Protein AF-A0A7C3L334-F1 (afdb_monomer)

Radius of gyration: 22.64 Å; Cα contacts (8 Å, |Δi|>4): 23; chains: 1; bounding box: 47×23×69 Å

pLDDT: mean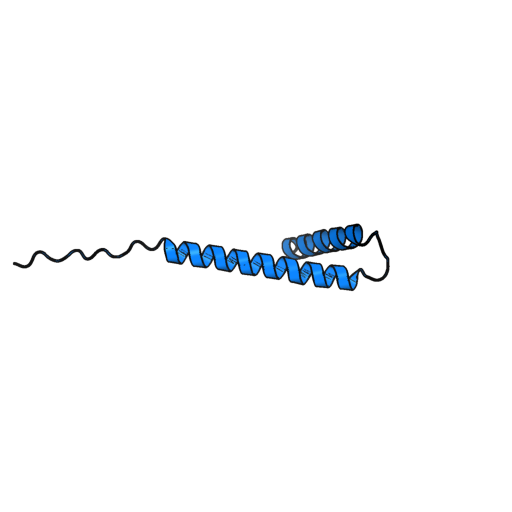 83.89, std 14.63, range [53.25, 97.25]

Structure (mmCIF, N/CA/C/O backbone):
data_AF-A0A7C3L334-F1
#
_entry.id   AF-A0A7C3L334-F1
#
loop_
_atom_site.group_PDB
_atom_site.id
_atom_site.type_symbol
_atom_site.label_atom_id
_atom_site.label_alt_id
_atom_site.label_comp_id
_atom_site.label_asym_id
_atom_site.label_entity_id
_atom_site.label_seq_id
_atom_site.pdbx_PDB_ins_code
_atom_site.Cartn_x
_atom_site.Cartn_y
_atom_site.Cartn_z
_atom_site.occupancy
_atom_site.B_iso_or_equiv
_atom_site.auth_seq_id
_atom_site.auth_comp_id
_atom_site.auth_asym_id
_atom_site.auth_atom_id
_atom_site.pdbx_PDB_model_num
ATOM 1 N N . MET A 1 1 ? 6.895 12.658 8.243 1.00 54.91 1 MET A N 1
ATOM 2 C CA . MET A 1 1 ? 5.660 12.179 7.565 1.00 54.91 1 MET A CA 1
ATOM 3 C C . MET A 1 1 ? 5.972 10.931 6.730 1.00 54.91 1 MET A C 1
ATOM 5 O O . MET A 1 1 ? 5.248 10.585 5.802 1.00 54.91 1 MET A O 1
ATOM 9 N N . ASP A 1 2 ? 7.028 10.207 7.109 1.00 72.31 2 ASP A N 1
ATOM 10 C CA . ASP A 1 2 ? 7.732 9.299 6.201 1.00 72.31 2 ASP A CA 1
ATOM 11 C C . ASP A 1 2 ? 7.327 7.843 6.423 1.00 72.31 2 ASP A C 1
ATOM 13 O O . ASP A 1 2 ? 7.320 7.056 5.490 1.00 72.31 2 ASP A O 1
ATOM 17 N N . MET A 1 3 ? 6.819 7.509 7.614 1.00 87.06 3 MET A N 1
ATOM 18 C CA . MET A 1 3 ? 6.367 6.152 7.942 1.00 87.06 3 MET A CA 1
ATOM 19 C C . MET A 1 3 ? 5.203 5.658 7.067 1.00 87.06 3 MET A C 1
ATOM 21 O O . MET A 1 3 ? 5.099 4.462 6.806 1.00 87.06 3 MET A O 1
ATOM 25 N N . LEU A 1 4 ? 4.305 6.547 6.617 1.00 90.88 4 LEU A N 1
ATOM 26 C CA . LEU A 1 4 ? 3.223 6.158 5.703 1.00 90.88 4 LEU A CA 1
ATOM 27 C C . LEU A 1 4 ? 3.773 5.893 4.299 1.00 90.88 4 LEU A C 1
ATOM 29 O O . LEU A 1 4 ? 3.492 4.844 3.725 1.00 90.88 4 LEU A O 1
ATOM 33 N N . HIS A 1 5 ? 4.602 6.805 3.786 1.00 92.50 5 HIS A N 1
ATOM 34 C CA . HIS A 1 5 ? 5.256 6.642 2.491 1.00 92.50 5 HIS A CA 1
ATOM 35 C C . HIS A 1 5 ? 6.144 5.397 2.446 1.00 92.50 5 HIS A C 1
ATOM 37 O O . HIS A 1 5 ? 6.066 4.649 1.480 1.00 92.50 5 HIS A O 1
ATOM 43 N N . GLU A 1 6 ? 6.916 5.113 3.494 1.00 94.81 6 GLU A N 1
ATOM 44 C CA . GLU A 1 6 ? 7.739 3.902 3.589 1.00 94.81 6 GLU A CA 1
ATOM 45 C C . GLU A 1 6 ? 6.901 2.623 3.548 1.00 94.81 6 GLU A C 1
ATOM 47 O O . GLU A 1 6 ? 7.280 1.649 2.898 1.00 94.81 6 GLU A O 1
ATOM 52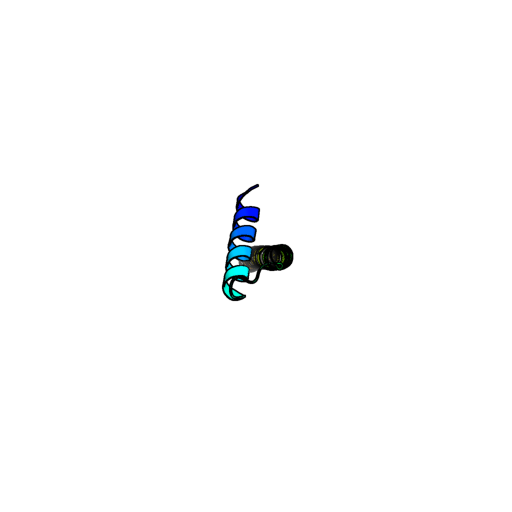 N N . ARG A 1 7 ? 5.741 2.611 4.219 1.00 95.50 7 ARG A N 1
ATOM 53 C CA . ARG A 1 7 ? 4.823 1.465 4.174 1.00 95.50 7 ARG A CA 1
ATOM 54 C C . ARG A 1 7 ? 4.239 1.268 2.783 1.00 95.50 7 ARG A C 1
ATOM 56 O O . ARG A 1 7 ? 4.179 0.132 2.320 1.00 95.50 7 ARG A O 1
ATOM 63 N N . ILE A 1 8 ? 3.841 2.354 2.123 1.00 96.19 8 ILE A N 1
ATOM 64 C CA . ILE A 1 8 ? 3.334 2.312 0.748 1.00 96.19 8 ILE A CA 1
ATOM 65 C C . ILE A 1 8 ? 4.438 1.833 -0.198 1.00 96.19 8 ILE A C 1
ATOM 67 O O . ILE A 1 8 ? 4.213 0.905 -0.963 1.00 96.19 8 ILE A O 1
ATOM 71 N N . ALA A 1 9 ? 5.648 2.385 -0.097 1.00 95.62 9 ALA A N 1
ATOM 72 C CA . ALA A 1 9 ? 6.783 2.013 -0.936 1.00 95.62 9 ALA A CA 1
ATOM 73 C C . ALA A 1 9 ? 7.158 0.534 -0.773 1.00 95.62 9 ALA A C 1
ATOM 75 O O . ALA A 1 9 ? 7.298 -0.179 -1.765 1.00 95.62 9 ALA A O 1
ATOM 76 N N . ARG A 1 10 ? 7.243 0.043 0.471 1.00 96.25 10 ARG A N 1
ATOM 77 C CA . ARG A 1 10 ? 7.487 -1.380 0.744 1.00 96.25 10 ARG A CA 1
ATOM 78 C C . ARG A 1 10 ? 6.399 -2.253 0.130 1.00 96.25 10 ARG A C 1
ATOM 80 O O . ARG A 1 10 ? 6.706 -3.251 -0.511 1.00 96.25 10 ARG A O 1
ATOM 87 N N . LYS A 1 11 ? 5.133 -1.855 0.279 1.00 96.56 11 LYS A N 1
ATOM 88 C CA . LYS A 1 11 ? 4.013 -2.623 -0.262 1.00 96.56 11 LYS A CA 1
ATOM 89 C C . LYS A 1 11 ? 3.976 -2.611 -1.792 1.00 96.56 11 LYS A C 1
ATOM 91 O O . LYS A 1 11 ? 3.662 -3.629 -2.397 1.00 96.56 11 LYS A O 1
ATOM 96 N N . ALA A 1 12 ? 4.340 -1.494 -2.417 1.00 96.50 12 ALA A N 1
ATOM 97 C CA . ALA A 1 12 ? 4.454 -1.372 -3.867 1.00 96.50 12 ALA A CA 1
ATOM 98 C C . ALA A 1 12 ? 5.570 -2.272 -4.415 1.00 96.50 12 ALA A C 1
ATOM 100 O O . ALA A 1 12 ? 5.384 -2.928 -5.438 1.00 96.50 12 ALA A O 1
ATOM 101 N N . TYR A 1 13 ? 6.694 -2.354 -3.698 1.00 95.00 13 TYR A N 1
ATOM 102 C CA . TYR A 1 13 ? 7.793 -3.255 -4.032 1.00 95.00 13 TYR A CA 1
ATOM 103 C C . TYR A 1 13 ? 7.376 -4.732 -3.925 1.00 95.00 13 TYR A C 1
ATOM 105 O O . TYR A 1 13 ? 7.603 -5.494 -4.858 1.00 95.00 13 TYR A O 1
ATOM 113 N N . GLU A 1 14 ? 6.663 -5.125 -2.864 1.00 95.44 14 GLU A N 1
ATOM 114 C CA . GLU A 1 14 ? 6.099 -6.482 -2.753 1.00 95.44 14 GL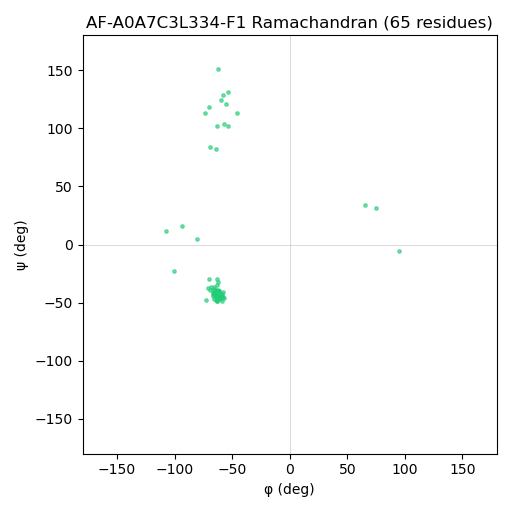U A CA 1
ATOM 115 C C . GLU A 1 14 ? 5.163 -6.823 -3.929 1.00 95.44 14 GLU A C 1
ATOM 117 O O . GLU A 1 14 ? 5.197 -7.937 -4.450 1.00 95.44 14 GLU A O 1
ATOM 122 N N . LEU A 1 15 ? 4.322 -5.874 -4.362 1.00 94.88 15 LEU A N 1
ATOM 123 C CA . LEU A 1 15 ? 3.428 -6.059 -5.512 1.00 94.88 15 LEU A CA 1
ATOM 124 C C . LEU A 1 15 ? 4.204 -6.196 -6.828 1.00 94.88 15 LEU A C 1
ATOM 126 O O . LEU A 1 15 ? 3.854 -7.029 -7.664 1.00 94.88 15 LEU A O 1
ATOM 130 N N . TYR A 1 16 ? 5.272 -5.417 -6.998 1.00 93.88 16 TYR A N 1
ATOM 131 C CA . TYR A 1 16 ? 6.184 -5.533 -8.134 1.00 93.88 16 TYR A CA 1
ATOM 132 C C . TYR A 1 16 ? 6.870 -6.906 -8.178 1.00 93.88 16 TYR A C 1
ATOM 134 O O . TYR A 1 16 ? 6.904 -7.548 -9.232 1.00 93.88 16 TYR A O 1
ATOM 142 N N . GLU A 1 17 ? 7.339 -7.403 -7.028 1.00 94.19 17 GLU A N 1
ATOM 143 C CA . GLU A 1 17 ? 7.938 -8.735 -6.927 1.00 94.19 17 GLU A CA 1
ATOM 144 C C . GLU A 1 17 ? 6.935 -9.843 -7.270 1.00 94.19 17 GLU A C 1
ATOM 146 O O . GLU A 1 17 ? 7.245 -10.734 -8.063 1.00 94.19 17 GLU A O 1
ATOM 151 N N . GLN A 1 18 ? 5.709 -9.756 -6.745 1.00 92.25 18 GLN A N 1
ATOM 152 C CA . GLN A 1 18 ? 4.642 -10.734 -7.001 1.00 92.25 18 GLN A CA 1
ATOM 153 C C . GLN A 1 18 ? 4.219 -10.802 -8.472 1.00 92.25 18 GLN A C 1
ATOM 155 O O . GLN A 1 18 ? 3.806 -11.861 -8.941 1.00 92.25 18 GLN A O 1
ATOM 160 N N . ARG A 1 19 ? 4.338 -9.696 -9.213 1.00 88.69 19 ARG A N 1
ATOM 161 C CA . ARG A 1 19 ? 4.058 -9.644 -10.657 1.00 88.69 19 ARG A CA 1
ATOM 162 C C . ARG A 1 19 ? 5.211 -10.161 -11.523 1.00 88.69 19 ARG A C 1
ATOM 164 O O . ARG A 1 19 ? 5.126 -10.088 -12.744 1.00 88.69 19 ARG A O 1
ATOM 171 N N . GLY A 1 20 ? 6.284 -10.676 -10.922 1.00 91.25 20 GLY A N 1
ATOM 172 C CA . GLY A 1 20 ? 7.430 -11.194 -11.667 1.00 91.25 20 GLY A CA 1
ATOM 173 C C . GLY A 1 20 ? 8.310 -10.093 -12.253 1.00 91.25 20 GLY A C 1
ATOM 174 O O . GLY A 1 20 ? 8.913 -10.291 -13.303 1.00 91.25 20 GLY A O 1
ATOM 175 N N . TRP A 1 21 ? 8.383 -8.943 -11.574 1.00 85.44 21 TRP A N 1
ATOM 176 C CA . TRP A 1 21 ? 9.330 -7.866 -11.880 1.00 85.44 21 TRP A CA 1
ATOM 177 C C . TRP A 1 21 ? 9.051 -7.232 -13.245 1.00 85.44 21 TRP A C 1
ATOM 179 O O . TRP A 1 21 ? 9.9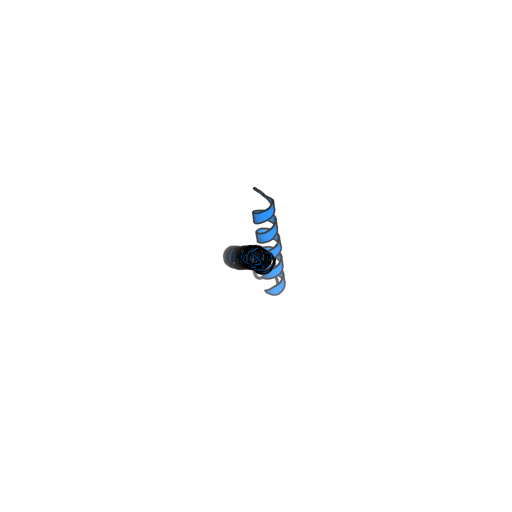49 -6.829 -13.986 1.00 85.44 21 TRP A O 1
ATOM 189 N N . GLN A 1 22 ? 7.767 -7.174 -13.596 1.00 85.94 22 GLN A N 1
ATOM 190 C CA . GLN A 1 22 ? 7.321 -6.609 -14.852 1.00 85.94 22 GLN A CA 1
ATOM 191 C C . GLN A 1 22 ? 7.438 -5.084 -14.806 1.00 85.94 22 GLN A C 1
ATOM 193 O O . GLN A 1 22 ? 6.724 -4.401 -14.068 1.00 85.94 22 GLN A O 1
ATOM 198 N N . HIS A 1 23 ? 8.348 -4.558 -15.620 1.00 79.88 23 HIS A N 1
ATOM 199 C CA . HIS A 1 23 ? 8.524 -3.124 -15.803 1.00 79.88 23 HIS A CA 1
ATOM 200 C C . HIS A 1 23 ? 7.261 -2.468 -16.395 1.00 79.88 23 HIS A C 1
ATOM 202 O O . HIS A 1 23 ? 6.512 -3.098 -17.142 1.00 79.88 23 HIS A O 1
ATOM 208 N N . GLY A 1 24 ? 7.038 -1.190 -16.073 1.00 89.00 24 GLY A N 1
ATOM 209 C CA . GLY A 1 24 ? 5.924 -0.387 -16.596 1.00 89.00 24 GLY A CA 1
ATOM 210 C C . GLY A 1 24 ? 4.684 -0.339 -15.697 1.00 89.00 24 GLY A C 1
ATOM 211 O O . GLY A 1 24 ? 3.774 0.439 -15.966 1.00 89.00 24 GLY A O 1
ATOM 212 N N . HIS A 1 25 ? 4.665 -1.103 -14.601 1.00 91.00 25 HIS A N 1
ATOM 213 C CA . HIS A 1 25 ? 3.551 -1.131 -13.643 1.00 91.00 25 HIS A CA 1
ATOM 214 C C . HIS A 1 25 ? 3.868 -0.436 -12.313 1.00 91.00 25 HIS A C 1
ATOM 216 O O . HIS A 1 25 ? 3.103 -0.554 -11.359 1.00 91.00 25 HIS A O 1
ATOM 222 N N . ASP A 1 26 ? 4.972 0.305 -12.227 1.00 90.56 26 ASP A N 1
ATOM 223 C CA . ASP A 1 26 ? 5.445 0.905 -10.972 1.00 90.56 26 ASP A CA 1
ATOM 224 C C . ASP A 1 26 ? 4.401 1.850 -10.359 1.00 90.56 26 ASP A C 1
ATOM 226 O O . ASP A 1 26 ? 4.116 1.785 -9.163 1.00 90.56 26 ASP A O 1
ATOM 230 N N . VAL A 1 27 ? 3.755 2.667 -11.199 1.00 93.56 27 VAL A N 1
ATOM 231 C CA . VAL A 1 27 ? 2.687 3.589 -10.779 1.00 93.56 27 VAL A CA 1
ATOM 232 C C . VAL A 1 27 ? 1.444 2.830 -10.315 1.00 93.56 27 VAL A C 1
ATOM 234 O O . VAL A 1 27 ? 0.852 3.181 -9.297 1.00 93.56 27 VAL A O 1
ATOM 237 N N . GLU A 1 28 ? 1.050 1.767 -11.019 1.00 94.69 28 GLU A N 1
ATOM 238 C CA . GLU A 1 28 ? -0.092 0.939 -10.614 1.00 94.69 28 GLU A CA 1
ATOM 239 C C . GLU A 1 28 ? 0.166 0.232 -9.285 1.00 94.69 28 GLU A C 1
ATOM 241 O O . GLU A 1 28 ? -0.704 0.235 -8.413 1.00 94.69 28 GLU A O 1
ATOM 246 N N . ASN A 1 29 ? 1.361 -0.337 -9.117 1.00 95.12 29 ASN A N 1
ATOM 247 C CA . ASN A 1 29 ? 1.782 -1.000 -7.888 1.00 95.12 29 ASN A CA 1
ATOM 248 C C . ASN A 1 29 ? 1.813 -0.009 -6.721 1.00 95.12 29 ASN A C 1
ATOM 250 O O . ASN A 1 29 ? 1.369 -0.343 -5.624 1.00 95.12 29 ASN A O 1
ATOM 254 N N . TRP A 1 30 ? 2.270 1.222 -6.960 1.00 95.00 30 TRP A N 1
ATOM 255 C CA . TRP A 1 30 ? 2.255 2.281 -5.955 1.00 95.00 30 TRP A CA 1
ATOM 256 C C . TRP A 1 30 ? 0.834 2.698 -5.561 1.00 95.00 30 TRP A C 1
ATOM 258 O O . TRP A 1 30 ? 0.517 2.752 -4.373 1.00 95.00 30 TRP A O 1
ATOM 268 N N . LEU A 1 31 ? -0.051 2.922 -6.537 1.00 96.75 31 LEU A N 1
ATOM 269 C CA . LEU A 1 31 ? -1.445 3.292 -6.276 1.00 96.75 31 LEU A CA 1
ATOM 270 C C . LEU A 1 31 ? -2.220 2.172 -5.568 1.00 96.75 31 LEU A C 1
ATOM 272 O O . LEU A 1 31 ? -3.050 2.439 -4.700 1.00 96.75 31 LEU A O 1
ATOM 276 N N . GLU A 1 32 ? -1.968 0.914 -5.930 1.00 96.25 32 GLU A N 1
ATOM 277 C CA . GLU A 1 32 ? -2.570 -0.238 -5.256 1.00 96.25 32 GLU A CA 1
ATOM 278 C C . GLU A 1 32 ? -2.062 -0.364 -3.817 1.00 96.25 32 GLU A C 1
ATOM 280 O O . GLU A 1 32 ? -2.855 -0.515 -2.888 1.00 96.25 32 GLU A O 1
ATOM 285 N N . ALA A 1 33 ? -0.755 -0.207 -3.604 1.00 97.25 33 ALA A N 1
ATOM 286 C CA . ALA A 1 33 ? -0.171 -0.169 -2.272 1.00 97.25 33 ALA A CA 1
ATOM 287 C C . ALA A 1 33 ? -0.773 0.944 -1.402 1.00 97.25 33 ALA A C 1
ATOM 289 O O . ALA A 1 33 ? -1.134 0.692 -0.250 1.00 97.25 33 ALA A O 1
ATOM 290 N N . GLU A 1 34 ? -0.935 2.152 -1.944 1.00 96.75 34 GLU A N 1
ATOM 291 C CA . GLU A 1 34 ? -1.562 3.269 -1.234 1.00 96.75 34 GLU A CA 1
ATOM 292 C C . GLU A 1 34 ? -2.990 2.919 -0.796 1.00 96.75 34 GLU A C 1
ATOM 294 O O . GLU A 1 34 ? -3.331 3.064 0.385 1.00 96.75 34 GLU A O 1
ATOM 299 N N . ARG A 1 35 ? -3.811 2.380 -1.709 1.00 97.12 35 ARG A N 1
ATOM 300 C CA . ARG A 1 35 ? -5.184 1.947 -1.401 1.00 97.12 35 ARG A CA 1
ATOM 301 C C . ARG A 1 35 ? -5.223 0.923 -0.270 1.00 97.12 35 ARG A C 1
ATOM 303 O O . ARG A 1 35 ? -6.031 1.068 0.653 1.00 97.12 35 ARG A O 1
ATOM 310 N N . LEU A 1 36 ? -4.352 -0.084 -0.324 1.00 96.56 36 LEU A N 1
ATOM 311 C CA . LEU A 1 36 ? -4.285 -1.149 0.676 1.00 96.56 36 LEU A CA 1
ATOM 312 C C . LEU A 1 36 ? -3.903 -0.609 2.058 1.00 96.56 36 LEU A C 1
ATOM 314 O O . LEU A 1 36 ? -4.594 -0.895 3.039 1.00 96.56 36 LEU A O 1
ATOM 318 N N . ILE A 1 37 ? -2.853 0.215 2.143 1.00 95.81 37 ILE A N 1
ATOM 319 C CA . ILE A 1 37 ? -2.386 0.771 3.422 1.00 95.81 37 ILE A CA 1
ATOM 320 C C . ILE A 1 37 ? -3.434 1.713 4.029 1.00 95.81 37 ILE A C 1
ATOM 322 O O . ILE A 1 37 ? -3.710 1.643 5.230 1.00 95.81 37 ILE A O 1
ATOM 326 N N . LEU A 1 38 ? -4.080 2.557 3.219 1.00 94.31 38 LEU A N 1
ATOM 327 C CA . LEU A 1 38 ? -5.146 3.438 3.702 1.00 94.31 38 LEU A CA 1
ATOM 328 C C . LEU A 1 38 ? -6.363 2.650 4.206 1.00 94.31 38 LEU A C 1
ATOM 330 O O . LEU A 1 38 ? -6.952 3.019 5.228 1.00 94.31 38 LEU A O 1
ATOM 334 N N . ALA A 1 39 ? -6.744 1.567 3.526 1.00 95.81 39 ALA A N 1
ATOM 335 C CA . ALA A 1 39 ? -7.826 0.691 3.971 1.00 95.81 39 ALA A CA 1
ATOM 336 C C . ALA A 1 39 ? -7.488 0.003 5.306 1.00 95.81 39 ALA A C 1
ATOM 338 O O . ALA A 1 39 ? -8.321 -0.015 6.216 1.00 95.81 39 ALA A O 1
ATOM 339 N N . GLU A 1 40 ? -6.256 -0.488 5.460 1.00 94.44 40 GLU A N 1
ATOM 340 C CA . GLU A 1 40 ? -5.764 -1.097 6.699 1.00 94.44 40 GLU A CA 1
ATOM 341 C C . GLU A 1 40 ? -5.813 -0.103 7.871 1.00 94.44 40 GLU A C 1
ATOM 343 O O . GLU A 1 40 ? -6.342 -0.415 8.941 1.00 94.44 40 GLU A O 1
ATOM 348 N N . MET A 1 41 ? -5.339 1.130 7.658 1.00 92.62 41 MET A N 1
ATOM 349 C CA . MET A 1 41 ? -5.380 2.185 8.675 1.00 92.62 41 MET A CA 1
ATOM 350 C C . MET A 1 41 ? -6.814 2.541 9.073 1.00 92.62 41 MET A C 1
ATOM 352 O O . MET A 1 41 ? -7.114 2.636 10.266 1.00 92.62 41 MET A O 1
ATOM 356 N N . LYS A 1 42 ? -7.723 2.686 8.099 1.00 93.06 42 LYS A N 1
ATOM 357 C CA . LYS A 1 42 ? -9.150 2.930 8.369 1.00 93.06 42 LYS A CA 1
ATOM 358 C C . LYS A 1 42 ? -9.761 1.799 9.194 1.00 93.06 42 LYS A C 1
ATOM 360 O O . LYS A 1 42 ? -10.451 2.069 10.177 1.00 93.06 42 LYS A O 1
ATOM 365 N N . ALA A 1 43 ? -9.476 0.546 8.842 1.00 93.19 43 ALA A N 1
ATOM 366 C CA . ALA A 1 43 ? -9.951 -0.615 9.588 1.00 93.19 43 ALA A CA 1
ATOM 367 C C . ALA A 1 43 ? -9.400 -0.636 11.023 1.00 93.19 43 ALA A C 1
ATOM 369 O O . ALA A 1 43 ? -10.134 -0.942 11.964 1.00 93.19 43 ALA A O 1
ATOM 370 N N . GLN A 1 44 ? -8.133 -0.264 11.217 1.00 91.75 44 GLN A N 1
ATOM 371 C CA . GLN A 1 44 ? -7.520 -0.197 12.542 1.00 91.75 44 GLN A CA 1
ATOM 372 C C . GLN A 1 44 ? -8.150 0.897 13.414 1.00 91.75 44 GLN A C 1
ATOM 374 O O . GLN A 1 44 ? -8.475 0.650 14.577 1.00 91.75 44 GLN A O 1
ATOM 379 N N . ILE A 1 45 ? -8.405 2.077 12.844 1.00 90.88 45 ILE A N 1
ATOM 380 C CA . ILE A 1 45 ? -9.115 3.167 13.527 1.00 90.88 45 ILE A CA 1
ATOM 381 C C . ILE A 1 45 ? -10.543 2.730 13.894 1.00 90.88 45 ILE A C 1
ATOM 383 O O . ILE A 1 45 ? -10.989 2.937 15.026 1.00 90.88 45 ILE A O 1
ATOM 387 N N . ALA A 1 46 ? -11.254 2.059 12.984 1.00 91.62 46 ALA A N 1
ATOM 388 C CA . ALA A 1 46 ? -12.591 1.528 13.252 1.00 91.62 46 ALA A CA 1
ATOM 389 C C . ALA A 1 46 ? -12.592 0.492 14.396 1.00 91.62 46 ALA A C 1
ATOM 391 O O . ALA A 1 46 ? -13.467 0.514 15.263 1.00 91.62 46 ALA A O 1
ATOM 392 N N . LYS A 1 47 ? -11.582 -0.386 14.461 1.00 88.44 47 LYS A N 1
ATOM 393 C CA . LYS A 1 47 ? -11.423 -1.343 15.569 1.00 88.44 47 LYS A CA 1
ATOM 394 C C . LYS A 1 47 ? -11.192 -0.634 16.901 1.00 88.44 47 LYS A C 1
ATOM 396 O O . LYS A 1 47 ? -11.891 -0.937 17.865 1.00 88.44 47 LYS A O 1
ATOM 401 N N . LEU A 1 48 ? -10.264 0.325 16.951 1.00 87.75 48 LEU A N 1
ATOM 402 C CA . LEU A 1 48 ? -9.953 1.080 18.172 1.00 87.75 48 LEU A CA 1
ATOM 403 C C . L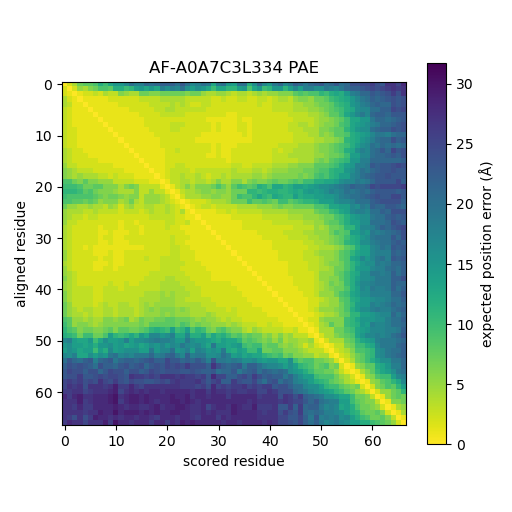EU A 1 48 ? -11.176 1.848 18.691 1.00 87.75 48 LEU A C 1
ATOM 405 O O . LEU A 1 48 ? -11.502 1.780 19.877 1.00 87.75 48 LEU A O 1
ATOM 409 N N . THR A 1 49 ? -11.904 2.515 17.795 1.00 86.06 49 THR A N 1
ATOM 410 C CA . THR A 1 49 ? -13.124 3.254 18.150 1.00 86.06 49 THR A CA 1
ATOM 411 C C . THR A 1 49 ? -14.255 2.331 18.623 1.00 86.06 49 THR A C 1
ATOM 413 O O . THR A 1 49 ? -14.967 2.673 19.569 1.00 86.06 49 THR A O 1
ATOM 416 N N . ASN A 1 50 ? -14.405 1.138 18.038 1.00 81.38 50 ASN A N 1
ATOM 417 C CA . ASN A 1 50 ? -15.403 0.154 18.468 1.00 81.38 50 ASN A CA 1
ATOM 418 C C . ASN A 1 50 ? -15.059 -0.497 19.824 1.00 81.38 50 ASN A C 1
ATOM 420 O O . ASN A 1 50 ? -15.941 -0.732 20.650 1.00 81.38 50 ASN A O 1
ATOM 424 N N . THR A 1 51 ? -13.781 -0.771 20.098 1.00 75.50 51 THR A N 1
ATOM 425 C CA . THR A 1 51 ? -13.342 -1.297 21.405 1.00 75.50 51 THR A CA 1
ATOM 426 C C . THR A 1 51 ? -13.581 -0.283 22.527 1.00 75.50 51 THR A C 1
ATOM 428 O O . THR A 1 51 ? -14.092 -0.650 23.583 1.00 75.50 51 THR A O 1
ATOM 431 N N . ALA A 1 52 ? -13.321 1.005 22.279 1.00 69.00 52 ALA A N 1
ATOM 432 C CA . ALA A 1 52 ? -13.607 2.069 23.245 1.00 69.00 52 ALA A CA 1
ATOM 433 C C . ALA A 1 52 ? -15.111 2.211 23.552 1.00 69.00 52 ALA A C 1
ATOM 435 O O . ALA A 1 52 ? -15.488 2.494 24.688 1.00 69.00 52 ALA A O 1
ATOM 436 N N . ARG A 1 53 ? -15.986 1.978 22.562 1.00 68.25 53 ARG A N 1
ATOM 437 C CA . ARG A 1 53 ? -17.443 1.946 22.783 1.00 68.25 53 ARG A CA 1
ATOM 438 C C . ARG A 1 53 ? -17.885 0.739 23.611 1.00 68.25 53 ARG A C 1
ATOM 440 O O . ARG A 1 53 ? -18.762 0.898 24.453 1.00 68.25 53 ARG A O 1
ATOM 447 N N . ARG A 1 54 ? -17.289 -0.437 23.390 1.00 65.12 54 ARG A N 1
ATOM 448 C CA . ARG A 1 54 ? -17.633 -1.674 24.117 1.00 65.12 54 ARG A CA 1
ATOM 449 C C . ARG A 1 54 ? -17.212 -1.670 25.586 1.00 65.12 54 ARG A C 1
ATOM 451 O O . ARG A 1 54 ? -17.902 -2.277 26.390 1.00 65.12 54 ARG A O 1
ATOM 458 N N . ASN A 1 55 ? -16.139 -0.964 25.939 1.00 65.12 55 ASN A N 1
ATOM 459 C CA . ASN A 1 55 ? -15.614 -0.930 27.309 1.00 65.12 55 ASN A CA 1
ATOM 460 C C . ASN A 1 55 ? -16.143 0.233 28.173 1.00 65.12 55 ASN A C 1
ATOM 462 O O . ASN A 1 55 ? -15.560 0.515 29.218 1.00 65.12 55 ASN A O 1
ATOM 466 N N . LYS A 1 56 ? -17.231 0.924 27.792 1.00 61.28 56 LYS A N 1
ATOM 467 C CA . LYS A 1 56 ? -17.884 1.856 28.729 1.00 61.28 56 LYS A CA 1
ATOM 468 C C . LYS A 1 56 ? -18.569 1.045 29.837 1.00 61.28 56 LYS A C 1
ATOM 470 O O . LYS A 1 56 ? -19.479 0.284 29.505 1.00 61.28 56 LYS A O 1
ATOM 475 N N . PRO A 1 57 ? -18.191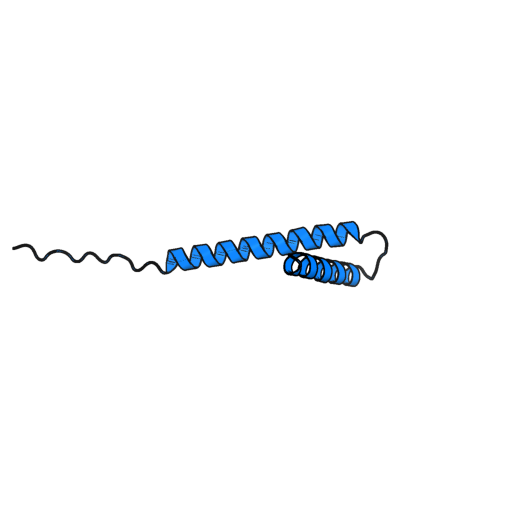 1.198 31.124 1.00 57.59 57 PRO A N 1
ATOM 476 C CA . PRO A 1 57 ? -18.964 0.602 32.200 1.00 57.59 57 PRO A CA 1
ATOM 477 C C . PRO A 1 57 ? -20.375 1.182 32.125 1.00 57.59 57 PRO A C 1
ATOM 479 O O . PRO A 1 57 ? -20.562 2.402 32.076 1.00 57.59 57 PRO A O 1
ATOM 482 N N . SER A 1 58 ? -21.360 0.290 32.033 1.00 55.47 58 SER A N 1
ATOM 483 C CA . SER A 1 58 ? -22.764 0.660 32.149 1.00 55.47 58 SER A CA 1
ATOM 484 C C . SER A 1 58 ? -22.920 1.422 33.468 1.00 55.47 58 SER A C 1
ATOM 486 O O . SER A 1 58 ? -22.407 0.937 34.480 1.00 55.47 58 SER A O 1
ATOM 488 N N . PRO A 1 59 ? -23.569 2.599 33.507 1.00 62.25 59 PRO A N 1
ATOM 489 C CA . PRO A 1 59 ? -23.967 3.182 34.774 1.00 62.25 59 PRO A CA 1
ATOM 490 C C . PRO A 1 59 ? -25.080 2.284 35.321 1.00 62.25 59 PRO A C 1
ATOM 492 O O . PRO A 1 59 ? -26.264 2.512 35.065 1.00 62.25 59 PRO A O 1
ATOM 495 N N . GLU A 1 60 ? -24.694 1.189 35.986 1.00 58.50 60 GLU A N 1
ATOM 496 C CA . GLU A 1 60 ? -25.627 0.368 36.737 1.00 58.50 60 GLU A CA 1
ATOM 497 C C . GLU A 1 60 ? -26.318 1.288 37.729 1.00 58.50 60 GLU A C 1
ATOM 499 O O . GLU A 1 60 ? -25.703 2.005 38.519 1.00 58.50 60 GLU A O 1
ATOM 504 N N . ARG A 1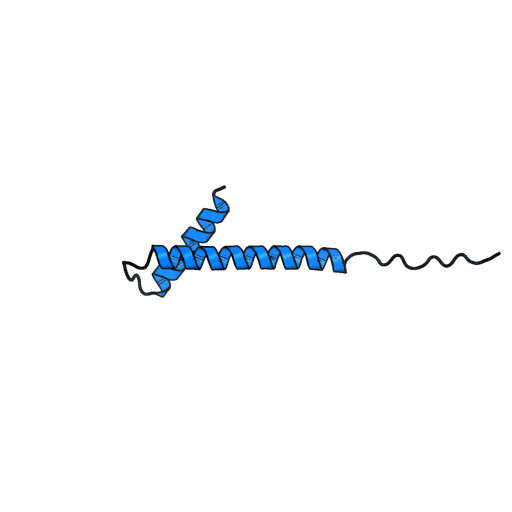 61 ? -27.636 1.320 37.573 1.00 60.06 61 ARG A N 1
ATOM 505 C CA . ARG A 1 61 ? -28.572 2.099 38.355 1.00 60.06 61 ARG A CA 1
ATOM 506 C C . ARG A 1 61 ? -28.340 1.772 39.826 1.00 60.06 61 ARG A C 1
ATOM 508 O O . ARG A 1 61 ? -28.847 0.766 40.316 1.00 60.06 61 ARG A O 1
ATOM 515 N N . SER A 1 62 ? -27.653 2.654 40.546 1.00 55.72 62 SER A N 1
ATOM 516 C CA . SER A 1 62 ? -27.816 2.776 41.991 1.00 55.72 62 SER A CA 1
ATOM 517 C C . SER A 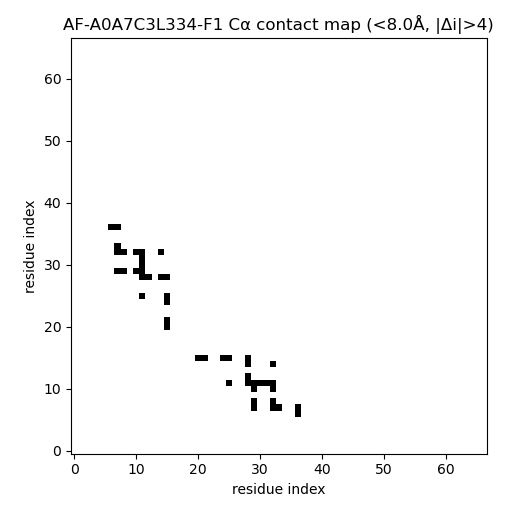1 62 ? -29.251 3.230 42.231 1.00 55.72 62 SER A C 1
ATOM 519 O O . SER A 1 62 ? -29.547 4.420 42.322 1.00 55.72 62 SER A O 1
ATOM 521 N N . SER A 1 63 ? -30.160 2.255 42.220 1.00 59.78 63 SER A N 1
ATOM 522 C CA . SER A 1 63 ? -31.538 2.405 42.644 1.00 59.78 63 SER A CA 1
ATOM 523 C C . SER A 1 63 ? -31.483 2.901 44.077 1.00 59.78 63 SER A C 1
ATOM 525 O O . SER A 1 63 ? -31.154 2.150 44.995 1.00 59.78 63 SER A O 1
ATOM 527 N N . LEU A 1 64 ? -31.747 4.195 44.235 1.00 53.25 64 LEU A N 1
ATOM 528 C CA . LEU A 1 64 ? -32.016 4.829 45.510 1.00 53.25 64 LEU A CA 1
ATOM 529 C C . LEU A 1 64 ? -33.012 3.932 46.244 1.00 53.25 64 LEU A C 1
ATOM 531 O O . LEU A 1 64 ? -34.137 3.732 45.782 1.00 53.25 64 LEU A O 1
ATOM 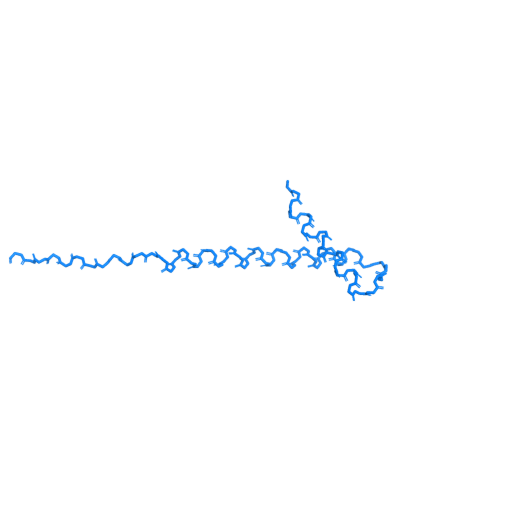535 N N . LYS A 1 65 ? -32.566 3.323 47.344 1.00 59.09 65 LYS A N 1
ATOM 536 C CA . LYS A 1 65 ? -33.474 2.719 48.309 1.00 59.09 65 LYS A CA 1
ATOM 537 C C . LYS A 1 65 ? -34.291 3.883 48.849 1.00 59.09 65 LYS A C 1
ATOM 539 O O . LYS A 1 65 ? -33.768 4.729 49.568 1.00 59.09 65 LYS A O 1
ATOM 544 N N . SER A 1 66 ? -35.510 3.982 48.335 1.00 60.28 66 SER A N 1
ATOM 545 C CA . SER A 1 66 ? -36.502 4.951 48.759 1.00 60.28 66 SER A CA 1
ATOM 546 C C . SER A 1 66 ? -36.749 4.757 50.255 1.00 60.28 66 SER A C 1
ATOM 548 O O . SER A 1 66 ? -36.922 3.620 50.686 1.00 60.28 66 SER A O 1
ATOM 550 N N . ILE A 1 67 ? -36.653 5.884 50.963 1.00 61.59 67 ILE A N 1
ATOM 551 C CA . ILE A 1 67 ? -37.240 6.280 52.256 1.00 61.59 67 ILE A CA 1
ATOM 552 C C . ILE A 1 67 ? -38.046 5.193 52.971 1.00 61.59 67 ILE A C 1
ATOM 554 O O . ILE A 1 67 ? -39.053 4.736 52.386 1.00 61.59 67 ILE A O 1
#

Sequence (67 aa):
MDMLHERIARKAYELYEQRGWQHGHDVENWLEAERLILAEMKAQIAKLTNTARRNKPSPERSSLKSI

Mean predicted aligned error: 9.73 Å

Solvent-accessible surface area (backbone atoms only — not comparable to full-atom values): 3963 Å² total; per-residue (Å²): 132,56,73,63,56,51,53,23,50,54,42,14,50,53,46,37,56,74,63,70,63,56,80,91,43,64,69,57,27,37,54,50,19,42,54,52,54,54,50,50,51,51,52,50,51,52,49,55,55,51,52,59,64,70,68,56,78,74,84,72,78,80,70,75,80,75,130

Secondary structure (DSSP, 8-state):
-HHHHHHHHHHHHHHHHHTTS-TT-HHHHHHHHHHHHHHHHHHHHHHHHHHHHHTPPP---------

Foldseek 3Di:
DCVLVVQLQVQLVVVCVVVVVDPPCSVVSSVVSNVVSVVVVVVVVVVVVVVVVVPDPDPPDPPPPDD